Protein AF-A0A970RJV3-F1 (afdb_monomer_lite)

Foldseek 3Di:
DVVVVVVVVVVVCVVPPDPPPAEEAEDEDDLVPWAFDDFAPPDDWPEEGEPNHHYDYDAADWLSNPDDQPDWPVNVVVSCVVCVVVVGHRGTDDGDYHYPPDDPPDDDDDDDPDDDDDQKDKDKDQALVVCDDPCSDDHNHMGIHIWGADPRRQWTDPDVVDIDGDDDDDPDDDDHDD

Secondary structure (DSSP, 8-state):
-HHHHHHHHHHHHH---------EEEE---GGGSEESS--SSSPPSEEE-TT-EEEEPPPPTTTTT--TT--HHHHHHHHHHHHHTT--S-EE--PEEETT--BTB------------SEEEEEE--GGG--SS--SS-SS-EEEEEEBPTTSSEEEEETTEEEEP----S---PPP-

Structure (mmCIF, N/CA/C/O backbone):
data_AF-A0A970RJV3-F1
#
_entry.id   AF-A0A970RJV3-F1
#
loop_
_atom_site.group_PDB
_atom_site.id
_atom_site.type_symbol
_atom_site.label_atom_id
_atom_site.label_alt_id
_atom_site.label_comp_id
_atom_site.label_asym_id
_atom_site.label_entity_id
_atom_site.label_seq_id
_atom_site.pdbx_PDB_ins_code
_atom_site.Cartn_x
_atom_site.Cartn_y
_atom_site.Cartn_z
_atom_site.occupancy
_atom_site.B_iso_or_equiv
_atom_site.auth_seq_id
_atom_site.auth_comp_id
_atom_site.auth_asym_id
_atom_site.auth_atom_id
_atom_site.pdbx_PDB_model_num
ATOM 1 N N . MET A 1 1 ? -35.271 -18.138 48.981 1.00 52.38 1 MET A N 1
ATOM 2 C CA . MET A 1 1 ? -33.889 -18.013 48.458 1.00 52.38 1 MET A CA 1
ATOM 3 C C . MET A 1 1 ? -33.735 -18.473 47.009 1.00 52.38 1 MET A C 1
ATOM 5 O O . MET A 1 1 ? -33.005 -17.815 46.286 1.00 52.38 1 MET A O 1
ATOM 9 N N . LEU A 1 2 ? -34.439 -19.514 46.543 1.00 50.31 2 LEU A N 1
ATOM 10 C CA . LEU A 1 2 ? -34.324 -20.002 45.156 1.00 50.31 2 LEU A CA 1
ATOM 11 C C . LEU A 1 2 ? -34.891 -19.032 44.090 1.00 50.31 2 LEU A C 1
ATOM 13 O O . LEU A 1 2 ? -34.346 -18.923 43.000 1.00 50.31 2 LEU A O 1
ATOM 17 N N . PHE A 1 3 ? -35.924 -18.252 44.432 1.00 48.31 3 PHE A N 1
ATOM 18 C CA . PHE A 1 3 ? -36.554 -17.282 43.518 1.00 48.31 3 PHE A CA 1
ATOM 19 C C . PHE A 1 3 ? -35.698 -16.044 43.196 1.00 48.31 3 PHE A C 1
ATOM 21 O O . PHE A 1 3 ? -35.878 -15.443 42.144 1.00 48.31 3 PHE A O 1
ATOM 28 N N . ILE A 1 4 ? -34.762 -15.673 44.076 1.00 53.91 4 ILE A N 1
ATOM 29 C CA . ILE A 1 4 ? -33.890 -14.494 43.897 1.00 53.91 4 ILE A CA 1
ATOM 30 C C . ILE A 1 4 ? -32.699 -14.833 42.982 1.00 53.91 4 ILE A C 1
ATOM 32 O O . ILE A 1 4 ? -32.178 -13.974 42.278 1.00 53.91 4 ILE A O 1
ATOM 36 N N . LEU A 1 5 ? -32.300 -16.109 42.941 1.00 48.78 5 LEU A N 1
ATOM 37 C CA . LEU A 1 5 ? -31.211 -16.580 42.086 1.00 48.78 5 LEU A CA 1
ATOM 38 C C . LEU A 1 5 ? -31.630 -16.646 40.604 1.00 48.78 5 LEU A C 1
ATOM 40 O O . LEU A 1 5 ? -30.835 -16.319 39.728 1.00 48.78 5 LEU A O 1
ATOM 44 N N . CYS A 1 6 ? -32.891 -17.001 40.318 1.00 47.66 6 C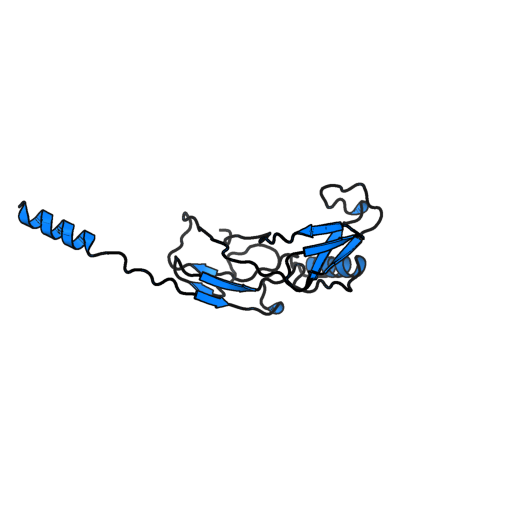YS A N 1
ATOM 45 C CA . CYS A 1 6 ? -33.422 -17.035 38.949 1.00 47.66 6 CYS A CA 1
ATOM 46 C C . CYS A 1 6 ? -33.608 -15.641 38.333 1.00 47.66 6 CYS A C 1
ATOM 48 O O . CYS A 1 6 ? -33.426 -15.489 37.128 1.00 47.66 6 CYS A O 1
ATOM 50 N N . THR A 1 7 ? -33.929 -14.616 39.128 1.00 52.81 7 THR A N 1
ATOM 51 C CA . THR A 1 7 ? -34.036 -13.232 38.635 1.00 52.81 7 THR A CA 1
ATOM 52 C C . THR A 1 7 ? -32.671 -12.586 38.403 1.00 52.81 7 THR A C 1
ATOM 54 O O . THR A 1 7 ? -32.510 -11.867 37.420 1.00 52.81 7 THR A O 1
ATOM 57 N N . ALA A 1 8 ? -31.662 -12.891 39.227 1.00 51.56 8 ALA A N 1
ATOM 58 C CA . ALA A 1 8 ? -30.290 -12.423 39.006 1.00 51.56 8 ALA A CA 1
ATOM 59 C C . ALA A 1 8 ? -29.659 -13.026 37.735 1.00 51.56 8 ALA A C 1
ATOM 61 O O . ALA A 1 8 ? -28.983 -12.320 36.987 1.00 51.56 8 ALA A O 1
ATOM 62 N N . LEU A 1 9 ? -29.938 -14.304 37.443 1.00 50.62 9 LEU A N 1
ATOM 63 C CA . LEU A 1 9 ? -29.473 -14.959 36.217 1.00 50.62 9 LEU A CA 1
ATOM 64 C C . LEU A 1 9 ? -30.155 -14.384 34.961 1.00 50.62 9 LEU A C 1
ATOM 66 O O . LEU A 1 9 ? -29.521 -14.275 33.917 1.00 50.62 9 LEU A O 1
ATOM 70 N N . LEU A 1 10 ? -31.418 -13.953 35.065 1.00 48.19 10 LEU A N 1
ATOM 71 C CA . LEU A 1 10 ? -32.137 -13.315 33.958 1.00 48.19 10 LEU A CA 1
ATOM 72 C C . LEU A 1 10 ? -31.601 -11.908 33.641 1.00 48.19 10 LEU A C 1
ATOM 74 O O . LEU A 1 10 ? -31.519 -11.541 32.475 1.00 48.19 10 LEU A O 1
ATOM 78 N N . ILE A 1 11 ? -31.191 -11.132 34.650 1.00 50.62 11 ILE A N 1
ATOM 79 C CA . ILE A 1 11 ? -30.622 -9.785 34.448 1.00 50.62 11 ILE A CA 1
ATOM 80 C C . ILE A 1 11 ? -29.220 -9.864 33.818 1.00 50.62 11 ILE A C 1
ATOM 82 O O . ILE A 1 11 ? -28.893 -9.045 32.962 1.00 50.62 11 ILE A O 1
ATOM 86 N N . ALA A 1 12 ? -28.424 -10.885 34.155 1.00 50.75 12 ALA A N 1
ATOM 87 C CA . ALA A 1 12 ? -27.117 -11.118 33.532 1.00 50.75 12 ALA A CA 1
ATOM 88 C C . ALA A 1 12 ? -27.214 -11.529 32.047 1.00 50.75 12 ALA A C 1
ATO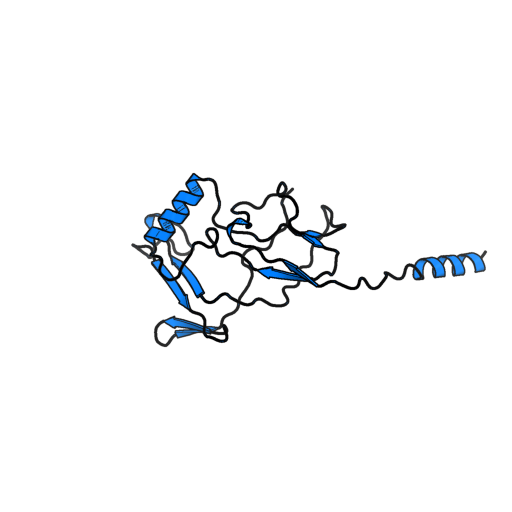M 90 O O . ALA A 1 12 ? -26.319 -11.218 31.268 1.00 50.75 12 ALA A O 1
ATOM 91 N N . VAL A 1 13 ? -28.315 -12.169 31.636 1.00 49.59 13 VAL A N 1
ATOM 92 C CA . VAL A 1 13 ? -28.574 -12.552 30.233 1.00 49.59 13 VAL A CA 1
ATOM 93 C C . VAL A 1 13 ? -29.161 -11.389 29.410 1.00 49.59 13 VAL A C 1
ATOM 95 O O . VAL A 1 13 ? -29.042 -11.380 28.188 1.00 49.59 13 VAL A O 1
ATOM 98 N N . VAL A 1 14 ? -29.748 -10.374 30.060 1.00 49.00 14 VAL A N 1
ATOM 99 C CA . VAL A 1 14 ? -30.322 -9.177 29.402 1.00 49.00 14 VAL A CA 1
ATOM 100 C C . VAL A 1 14 ? -29.300 -8.047 29.203 1.00 49.00 14 VAL A C 1
ATOM 102 O O . VAL A 1 14 ? -29.556 -7.122 28.433 1.00 49.00 14 VAL A O 1
ATOM 105 N N . LEU A 1 15 ? -28.069 -8.189 29.707 1.00 52.81 15 LEU A N 1
ATOM 106 C CA . LEU A 1 15 ? -26.890 -7.605 29.045 1.00 52.81 15 LEU A CA 1
ATOM 107 C C . LEU A 1 15 ? -26.567 -8.410 27.774 1.00 52.81 15 LEU A C 1
ATOM 109 O O . LEU A 1 15 ? -25.432 -8.807 27.526 1.00 52.81 15 LEU A O 1
ATOM 113 N N . ALA A 1 16 ? -27.595 -8.673 26.967 1.00 51.97 16 ALA A N 1
ATOM 114 C CA . ALA A 1 16 ? -27.433 -9.049 25.585 1.00 51.97 16 ALA A CA 1
ATOM 115 C C . ALA A 1 16 ? -26.558 -7.958 24.979 1.00 51.97 16 ALA A C 1
ATOM 117 O O . ALA A 1 16 ? -26.955 -6.787 24.964 1.00 51.97 16 ALA A O 1
ATOM 118 N N . ALA A 1 17 ? -25.347 -8.336 24.566 1.00 54.84 17 ALA A N 1
ATOM 119 C CA . ALA A 1 17 ? -24.499 -7.498 23.744 1.00 54.84 17 ALA A CA 1
ATOM 120 C C . ALA A 1 17 ? -25.416 -6.865 22.699 1.00 54.84 17 ALA A C 1
ATOM 122 O O . ALA A 1 17 ? -26.040 -7.580 21.907 1.00 54.84 17 ALA A O 1
ATOM 123 N N . LYS A 1 18 ? -25.594 -5.536 22.774 1.00 51.88 18 LYS A N 1
ATOM 124 C CA . LYS A 1 18 ? -26.287 -4.818 21.707 1.00 51.88 18 LYS A CA 1
ATOM 125 C C . LYS A 1 18 ? -25.621 -5.301 20.424 1.00 51.88 18 LYS A C 1
ATOM 127 O O . LYS A 1 18 ? -24.388 -5.329 20.418 1.00 51.88 18 LYS A O 1
ATOM 132 N N . PRO A 1 19 ? -26.369 -5.724 19.392 1.00 53.62 19 PRO A N 1
ATOM 133 C CA . PRO A 1 19 ? -25.748 -5.982 18.108 1.00 53.62 19 PRO A CA 1
ATOM 134 C C . PRO A 1 19 ? -24.989 -4.704 17.760 1.00 53.62 19 PRO A C 1
ATOM 136 O O . PRO A 1 19 ? -25.602 -3.655 17.558 1.00 53.62 19 PRO A O 1
ATOM 139 N N . CYS A 1 20 ? -23.660 -4.763 17.857 1.00 58.62 20 CYS A N 1
ATOM 140 C CA . CYS A 1 20 ? -22.807 -3.666 17.461 1.00 58.62 20 CYS A CA 1
ATOM 141 C C . CYS A 1 20 ? -23.021 -3.600 15.959 1.00 58.62 20 CYS A C 1
ATOM 143 O O . CYS A 1 20 ? -22.647 -4.520 15.229 1.00 58.62 20 CYS A O 1
ATOM 145 N N . GLU A 1 21 ? -23.787 -2.610 15.518 1.00 78.44 21 GLU A N 1
ATOM 146 C CA . GLU A 1 21 ? -24.033 -2.405 14.106 1.00 78.44 21 GLU A CA 1
ATOM 147 C C . GLU A 1 21 ? -22.710 -1.933 13.511 1.00 78.44 21 GLU A C 1
ATOM 149 O O . GLU A 1 21 ? -22.383 -0.748 13.562 1.00 78.44 21 GLU A O 1
ATOM 154 N N . ALA A 1 22 ? -21.914 -2.901 13.051 1.00 89.56 22 ALA A N 1
ATOM 155 C CA . ALA A 1 22 ? -20.607 -2.676 12.464 1.00 89.56 22 ALA A CA 1
ATOM 156 C C . ALA A 1 22 ? -20.723 -1.631 11.354 1.00 89.56 22 ALA A C 1
ATOM 158 O O . ALA A 1 22 ? -21.402 -1.836 10.340 1.00 89.56 22 ALA A O 1
ATOM 159 N N . LYS A 1 23 ? -20.053 -0.500 11.544 1.00 96.50 23 LYS A N 1
ATOM 160 C CA . LYS A 1 23 ? -20.057 0.604 10.594 1.00 96.50 23 LYS A CA 1
ATOM 161 C C . LYS A 1 23 ? -19.018 0.353 9.517 1.00 96.50 23 LYS A C 1
ATOM 163 O O . LYS A 1 23 ? -18.018 -0.335 9.710 1.00 96.50 23 LYS A O 1
ATOM 168 N N . THR A 1 24 ? -19.262 0.934 8.348 1.00 98.06 24 THR A N 1
ATOM 169 C CA . THR A 1 24 ? -18.250 1.018 7.295 1.00 98.06 24 THR A CA 1
ATOM 170 C C . THR A 1 24 ? -17.747 2.447 7.201 1.00 98.06 24 THR A C 1
ATOM 172 O O . THR A 1 24 ? -18.508 3.360 6.887 1.00 98.06 24 THR A O 1
ATOM 175 N N . HIS A 1 25 ? -16.455 2.625 7.445 1.00 98.12 25 HIS A N 1
ATOM 176 C CA . HIS A 1 25 ? -15.750 3.892 7.321 1.00 98.12 25 HIS A CA 1
ATOM 177 C C . HIS A 1 25 ? -15.089 3.990 5.952 1.00 98.12 25 HIS A C 1
ATOM 179 O O . HIS A 1 25 ? -14.607 2.997 5.407 1.00 98.12 25 HIS A O 1
ATOM 185 N N . SER A 1 26 ? -15.046 5.198 5.403 1.00 98.25 26 SER A N 1
ATOM 186 C CA . SER A 1 26 ? -14.250 5.521 4.219 1.00 98.25 26 SER A CA 1
ATOM 187 C C . SER A 1 26 ? -13.102 6.423 4.645 1.00 98.25 26 SER A C 1
ATOM 189 O O . SER A 1 26 ? -13.345 7.470 5.240 1.00 98.25 26 SER A O 1
ATOM 191 N N . PHE A 1 27 ? -11.869 6.021 4.357 1.00 98.19 27 PHE A N 1
ATOM 192 C CA . PHE A 1 27 ? -10.672 6.762 4.740 1.00 98.19 27 PHE A CA 1
ATOM 193 C C . PHE A 1 27 ? -9.686 6.766 3.580 1.00 98.19 27 PHE A C 1
ATOM 195 O O . PHE A 1 27 ? -9.047 5.756 3.301 1.00 98.19 27 PHE A O 1
ATOM 202 N N . PHE A 1 28 ? -9.575 7.892 2.886 1.00 97.94 28 PHE A N 1
ATOM 203 C CA . PHE A 1 28 ? -8.686 8.024 1.741 1.00 97.94 28 PHE A CA 1
ATOM 204 C C . PHE A 1 28 ? -7.662 9.120 1.991 1.00 97.94 28 PHE A C 1
ATOM 206 O O . PHE A 1 28 ? -7.997 10.157 2.563 1.00 97.94 28 PHE A O 1
ATOM 213 N N . ILE A 1 29 ? -6.427 8.864 1.575 1.00 97.75 29 ILE A N 1
ATOM 214 C CA . ILE A 1 29 ? -5.294 9.763 1.762 1.00 97.75 29 ILE A CA 1
ATOM 215 C C . ILE A 1 29 ? -4.609 10.073 0.437 1.00 97.75 29 ILE A C 1
ATOM 217 O O . ILE A 1 29 ? -4.545 9.220 -0.453 1.00 97.75 29 ILE A O 1
ATOM 221 N N . GLU A 1 30 ? -4.032 11.265 0.355 1.00 96.94 30 GLU A N 1
ATOM 222 C CA . GLU A 1 30 ? -2.986 11.584 -0.612 1.00 96.94 30 GLU A CA 1
ATOM 223 C C . GLU A 1 30 ? -1.628 11.062 -0.122 1.00 96.94 30 GLU A C 1
ATOM 225 O O . GLU A 1 30 ? -1.452 10.728 1.057 1.00 96.94 30 GLU A O 1
ATOM 230 N N . LYS A 1 31 ? -0.647 10.969 -1.026 1.00 94.94 31 LYS A N 1
ATOM 231 C CA . LYS A 1 31 ? 0.654 10.359 -0.711 1.00 94.94 31 LYS A CA 1
ATOM 232 C C . LYS A 1 31 ? 1.408 11.094 0.404 1.00 94.94 31 LYS A C 1
ATOM 234 O O . LYS A 1 31 ? 2.068 10.446 1.207 1.00 94.94 31 LYS A O 1
ATOM 239 N N . GLU A 1 32 ? 1.242 12.411 0.517 1.00 94.19 32 GLU A N 1
ATOM 240 C CA . GLU A 1 32 ? 1.887 13.265 1.524 1.00 94.19 32 GLU A CA 1
ATOM 241 C C . GLU A 1 32 ? 1.375 13.005 2.948 1.00 94.19 32 GLU A C 1
ATOM 243 O O . GLU A 1 32 ? 2.027 13.379 3.921 1.00 94.19 32 GLU A O 1
ATOM 248 N N . GLN A 1 33 ? 0.202 12.382 3.079 1.00 95.25 33 GLN A N 1
ATOM 249 C CA . GLN A 1 33 ? -0.398 12.043 4.369 1.00 95.25 33 GLN A CA 1
ATOM 250 C C . GLN A 1 33 ? 0.017 10.650 4.861 1.00 95.25 33 GLN A C 1
ATOM 252 O O . GLN A 1 33 ? -0.277 10.301 6.005 1.00 95.25 33 GLN A O 1
ATOM 257 N N . ALA A 1 34 ? 0.674 9.839 4.024 1.00 95.19 34 ALA A N 1
ATOM 258 C CA . ALA A 1 34 ? 1.242 8.578 4.478 1.00 95.19 34 ALA A CA 1
ATOM 259 C C . ALA A 1 34 ? 2.458 8.843 5.366 1.00 95.19 34 ALA A C 1
ATOM 261 O O . ALA A 1 34 ? 3.261 9.736 5.100 1.00 95.19 34 ALA A O 1
ATOM 262 N N . TYR A 1 35 ? 2.627 8.027 6.406 1.00 92.69 35 TYR A N 1
ATOM 263 C CA . TYR A 1 35 ? 3.887 8.012 7.138 1.00 92.69 35 TYR A CA 1
ATOM 264 C C . TYR A 1 35 ? 4.803 6.935 6.566 1.00 92.69 35 TYR A C 1
ATOM 266 O O . TYR A 1 35 ? 4.356 5.863 6.146 1.00 92.69 35 TYR A O 1
ATOM 274 N N . ASN A 1 36 ? 6.102 7.222 6.559 1.00 94.50 36 ASN A N 1
ATOM 275 C CA . ASN A 1 36 ? 7.084 6.394 5.883 1.00 94.50 36 ASN A CA 1
ATOM 276 C C . ASN A 1 36 ? 8.133 5.808 6.831 1.00 94.50 36 ASN A C 1
ATOM 278 O O . ASN A 1 36 ? 8.654 6.482 7.720 1.00 94.50 36 ASN A O 1
ATOM 282 N N . GLY A 1 37 ? 8.508 4.557 6.575 1.00 92.94 37 GLY A N 1
ATOM 283 C CA . GLY A 1 37 ? 9.654 3.901 7.192 1.00 92.94 37 GLY A CA 1
ATOM 284 C C . GLY A 1 37 ? 9.322 2.930 8.311 1.00 92.94 37 GLY A C 1
ATOM 285 O O . GLY A 1 37 ? 8.842 1.837 8.032 1.00 92.94 37 GLY A O 1
ATOM 286 N N . MET A 1 38 ? 9.710 3.247 9.546 1.00 91.94 38 MET A N 1
ATOM 287 C CA . MET A 1 38 ? 9.527 2.335 10.678 1.00 91.94 38 MET A CA 1
ATOM 288 C C . MET A 1 38 ? 8.106 2.426 11.237 1.00 91.94 38 MET A C 1
ATOM 290 O O . MET A 1 38 ? 7.514 3.504 11.267 1.00 91.94 38 MET A O 1
ATOM 294 N N . LEU A 1 39 ? 7.584 1.295 11.715 1.00 93.25 39 LEU A N 1
ATOM 295 C CA . LEU A 1 39 ? 6.360 1.265 12.513 1.00 93.25 39 LEU A CA 1
ATOM 296 C C . LEU A 1 39 ? 6.610 1.999 13.832 1.00 93.25 39 LEU A C 1
ATOM 298 O O . LEU A 1 39 ? 7.640 1.793 14.474 1.00 93.25 39 LEU A O 1
ATOM 302 N N . ARG A 1 40 ? 5.676 2.865 14.217 1.00 91.44 40 ARG A N 1
ATOM 303 C CA . ARG A 1 40 ? 5.853 3.841 15.293 1.00 91.44 40 ARG A CA 1
ATOM 304 C C . ARG A 1 40 ? 4.586 3.961 16.132 1.00 91.44 40 ARG A C 1
ATOM 306 O O . ARG A 1 40 ? 3.489 3.959 15.581 1.00 91.44 40 ARG A O 1
ATOM 313 N N . ALA A 1 41 ? 4.755 4.080 17.446 1.00 94.25 41 ALA A N 1
ATOM 314 C CA . ALA A 1 41 ? 3.658 4.242 18.404 1.00 94.25 41 ALA A CA 1
ATOM 315 C C . ALA A 1 41 ? 3.336 5.707 18.731 1.00 94.25 41 ALA A C 1
ATOM 317 O O . ALA A 1 41 ? 2.299 5.994 19.317 1.00 94.25 41 ALA A O 1
ATOM 318 N N . ASP A 1 42 ? 4.211 6.638 18.349 1.00 94.38 42 ASP A N 1
ATOM 319 C CA . ASP A 1 42 ? 4.081 8.070 18.631 1.00 94.38 42 ASP A CA 1
ATOM 320 C C . ASP A 1 42 ? 3.296 8.840 17.554 1.00 94.38 42 ASP A C 1
ATOM 322 O O . ASP A 1 42 ? 3.156 10.060 17.639 1.00 94.38 42 ASP A O 1
ATOM 326 N N . ILE A 1 43 ? 2.774 8.145 16.538 1.00 95.00 43 ILE A N 1
ATOM 327 C CA . ILE A 1 43 ? 1.949 8.744 15.485 1.00 95.00 43 ILE A CA 1
ATOM 328 C C . ILE A 1 43 ? 0.496 8.811 15.975 1.00 95.00 43 ILE A C 1
ATOM 330 O O . ILE A 1 43 ? -0.060 7.775 16.349 1.00 95.00 43 ILE A O 1
ATOM 334 N N . PRO A 1 44 ? -0.149 9.994 15.964 1.00 95.56 44 PRO A N 1
ATOM 335 C CA . PRO A 1 44 ? -1.536 10.112 16.388 1.00 95.56 44 PRO A CA 1
ATOM 336 C C . PRO A 1 44 ? -2.468 9.293 15.476 1.00 95.56 44 PRO A C 1
ATOM 338 O O . PRO A 1 44 ? -2.215 9.198 14.271 1.00 95.56 44 PRO A O 1
ATOM 341 N N . PRO A 1 45 ? -3.565 8.728 16.012 1.00 96.62 45 PRO A N 1
ATOM 342 C CA . PRO A 1 45 ? -4.556 8.020 15.210 1.00 96.62 45 PRO A CA 1
ATOM 343 C C . PRO A 1 45 ? -5.122 8.899 14.095 1.00 96.62 45 PRO A C 1
ATOM 345 O O . PRO A 1 45 ? -5.610 9.999 14.348 1.00 96.62 45 PRO A O 1
ATOM 348 N N . ALA A 1 46 ? -5.103 8.386 12.867 1.00 97.12 46 ALA A N 1
ATOM 349 C CA . ALA A 1 46 ? -5.722 9.044 11.721 1.00 97.12 46 ALA A CA 1
ATOM 350 C C . ALA A 1 46 ? -7.231 8.743 11.626 1.00 97.12 46 ALA A C 1
ATOM 352 O O . ALA A 1 46 ? -7.991 9.516 11.046 1.00 97.12 46 ALA A O 1
ATOM 353 N N . LEU A 1 47 ? -7.661 7.620 12.208 1.00 98.00 47 LEU A N 1
ATOM 354 C CA . LEU A 1 47 ? -9.056 7.206 12.333 1.00 98.00 47 LEU A CA 1
ATOM 355 C C . LEU A 1 47 ? -9.233 6.418 13.636 1.00 98.00 47 LEU A C 1
ATOM 357 O O . LEU A 1 47 ? -8.356 5.639 14.008 1.00 98.00 47 LEU A O 1
ATOM 361 N N . VAL A 1 48 ? -10.372 6.600 14.299 1.00 98.12 48 VAL A N 1
ATOM 362 C CA . VAL A 1 48 ? -10.803 5.800 15.452 1.00 98.12 48 VAL A CA 1
ATOM 363 C C . VAL A 1 48 ? -12.019 4.982 15.028 1.00 98.12 48 VAL A C 1
ATOM 365 O O . VAL A 1 48 ? -12.955 5.545 14.458 1.00 98.12 48 VAL A O 1
ATOM 368 N N . ILE A 1 49 ? -11.997 3.676 15.280 1.00 98.12 49 ILE A N 1
ATOM 369 C CA . ILE A 1 49 ? -13.068 2.734 14.928 1.00 98.12 49 ILE A CA 1
ATOM 370 C C . ILE A 1 49 ? -13.436 1.848 16.120 1.00 98.12 49 ILE A C 1
ATOM 372 O O . ILE A 1 49 ? -12.652 1.699 17.059 1.00 98.12 49 ILE A O 1
ATOM 376 N N . GLU A 1 50 ? -14.621 1.249 16.069 1.00 97.75 50 GLU A N 1
ATOM 377 C CA . GLU A 1 50 ? -15.057 0.246 17.043 1.00 97.75 50 GLU A CA 1
ATOM 378 C C . GLU A 1 50 ? -14.662 -1.168 16.588 1.00 97.75 50 GLU A C 1
ATOM 380 O O . GLU A 1 50 ? -14.441 -1.416 15.397 1.00 97.75 50 GLU A O 1
ATOM 385 N N . ASP A 1 51 ? -14.600 -2.119 17.524 1.00 96.50 51 ASP A N 1
ATOM 386 C CA . ASP A 1 51 ? -14.477 -3.536 17.168 1.00 96.50 51 ASP A CA 1
ATOM 387 C C . ASP A 1 51 ? -15.641 -3.984 16.261 1.00 96.50 51 ASP A C 1
ATOM 389 O O . ASP A 1 51 ? -16.803 -3.611 16.451 1.00 96.50 51 ASP A O 1
ATOM 393 N N . GLY A 1 52 ? -15.312 -4.783 15.246 1.00 96.50 52 GLY A N 1
ATOM 394 C CA . GLY A 1 52 ? -16.245 -5.243 14.216 1.00 96.50 52 GLY A CA 1
ATOM 395 C C . GLY A 1 52 ? -16.454 -4.291 13.029 1.00 96.50 52 GLY A C 1
ATOM 396 O O . GLY A 1 52 ? -16.981 -4.736 12.002 1.00 96.50 52 GLY A O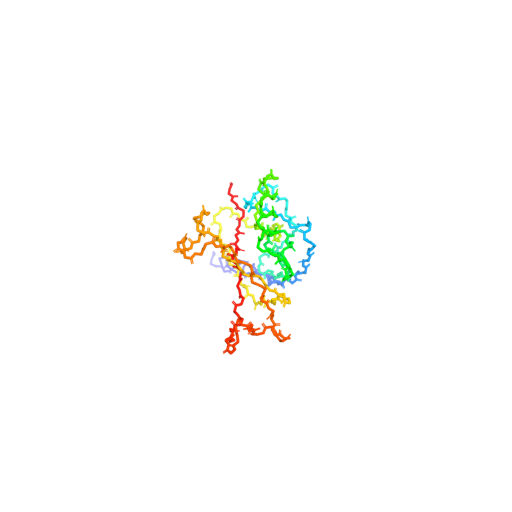 1
ATOM 397 N N . ASP A 1 53 ? -16.015 -3.031 13.105 1.00 98.06 53 ASP A N 1
ATOM 398 C CA . ASP A 1 53 ? -16.129 -2.078 11.996 1.00 98.06 53 ASP A CA 1
ATOM 399 C C . ASP A 1 53 ? -15.330 -2.514 10.750 1.00 98.06 53 ASP A C 1
ATOM 401 O O . ASP A 1 53 ? -14.400 -3.321 10.779 1.00 98.06 53 ASP A O 1
ATOM 405 N N . SER A 1 54 ? -15.701 -1.964 9.593 1.00 98.19 54 SER A N 1
ATOM 406 C CA . SER A 1 54 ? -14.968 -2.114 8.333 1.00 98.19 54 SER A CA 1
ATOM 407 C C . SER A 1 54 ? -14.419 -0.774 7.866 1.00 98.19 54 SER A C 1
ATOM 409 O O . SER A 1 54 ? -15.089 0.246 7.981 1.00 98.19 54 SER A O 1
ATOM 411 N N . VAL A 1 55 ? -13.230 -0.775 7.265 1.00 98.44 55 VAL A N 1
ATOM 412 C CA . VAL A 1 55 ? -12.628 0.426 6.671 1.00 98.44 55 VAL A CA 1
ATOM 413 C C . VAL A 1 55 ? -12.355 0.174 5.194 1.00 98.44 55 VAL A C 1
ATOM 415 O O . VAL A 1 55 ? -11.713 -0.810 4.826 1.00 98.44 55 VAL A O 1
ATOM 418 N N . VAL A 1 56 ? -12.841 1.071 4.341 1.00 98.50 56 VAL A N 1
ATOM 419 C CA . VAL A 1 56 ? -12.466 1.160 2.929 1.00 98.50 56 VAL A CA 1
ATOM 420 C C . VAL A 1 56 ? -11.431 2.272 2.801 1.00 98.50 56 VAL A C 1
ATOM 422 O O . VAL A 1 56 ? -11.742 3.431 3.066 1.00 98.50 56 VAL A O 1
ATOM 425 N N . PHE A 1 57 ? -10.206 1.917 2.415 1.00 98.12 57 PHE A N 1
ATOM 426 C CA . PHE A 1 57 ? -9.091 2.858 2.314 1.00 98.12 57 PHE A CA 1
ATOM 427 C C . PHE A 1 57 ? -8.182 2.572 1.116 1.00 98.12 57 PHE A C 1
ATOM 429 O O . PHE A 1 57 ? -8.218 1.477 0.549 1.00 98.12 57 PHE A O 1
ATOM 436 N N . ASN A 1 58 ? -7.365 3.555 0.725 1.00 97.69 58 ASN A N 1
ATOM 437 C CA . ASN A 1 58 ? -6.284 3.375 -0.246 1.00 97.69 58 ASN A CA 1
ATOM 438 C C . ASN A 1 58 ? -4.925 3.218 0.445 1.00 97.69 58 ASN A C 1
ATOM 440 O O . ASN A 1 58 ? -4.671 3.775 1.511 1.00 97.69 58 ASN A O 1
ATOM 444 N N . THR A 1 59 ? -4.028 2.486 -0.209 1.00 96.75 59 THR A N 1
ATOM 445 C CA . THR A 1 59 ? -2.617 2.389 0.171 1.00 96.75 59 THR A CA 1
ATOM 446 C C . THR A 1 59 ? -1.769 3.246 -0.754 1.00 96.75 59 THR A C 1
ATOM 448 O O . THR A 1 59 ? -2.109 3.429 -1.926 1.00 96.75 59 THR A O 1
ATOM 451 N N . VAL A 1 60 ? -0.628 3.702 -0.254 1.00 95.94 60 VAL A N 1
ATOM 452 C CA . VAL A 1 60 ? 0.368 4.430 -1.043 1.00 95.94 60 VAL A CA 1
ATOM 453 C C . VAL A 1 60 ? 1.447 3.451 -1.509 1.00 95.94 60 VAL A C 1
ATOM 455 O O . VAL A 1 60 ? 1.834 2.543 -0.774 1.00 95.94 60 VAL A O 1
ATOM 458 N N . MET A 1 61 ? 1.891 3.587 -2.762 1.00 94.25 61 MET A N 1
ATOM 459 C CA . MET A 1 61 ? 2.948 2.740 -3.323 1.00 94.25 61 MET A CA 1
ATOM 460 C C . MET A 1 61 ? 4.271 2.945 -2.559 1.00 94.25 61 MET A C 1
ATOM 462 O O . MET A 1 61 ? 4.490 3.978 -1.924 1.00 94.25 61 MET A O 1
ATOM 466 N N . LEU A 1 62 ? 5.158 1.945 -2.608 1.00 92.75 62 LEU A N 1
ATOM 467 C CA . LEU A 1 62 ? 6.518 2.035 -2.070 1.00 92.75 62 LEU A CA 1
ATOM 468 C C . LEU A 1 62 ? 7.218 3.329 -2.534 1.00 92.75 62 LEU A C 1
ATOM 470 O O . LEU A 1 62 ? 6.928 3.854 -3.606 1.00 92.75 62 LEU A O 1
ATOM 474 N N . MET A 1 63 ? 8.162 3.808 -1.728 1.00 94.81 63 MET A N 1
ATOM 475 C CA . MET A 1 63 ? 8.908 5.051 -1.925 1.00 94.81 63 MET A CA 1
ATOM 476 C C . MET A 1 63 ? 8.000 6.284 -1.970 1.00 94.81 63 MET A C 1
ATOM 478 O O . MET A 1 63 ? 8.130 7.138 -2.837 1.00 94.81 63 MET A O 1
ATOM 482 N N . GLY A 1 64 ? 7.042 6.346 -1.039 1.00 93.75 64 GLY A N 1
ATOM 483 C CA . GLY A 1 64 ? 6.165 7.511 -0.881 1.00 93.75 64 GLY A CA 1
ATOM 484 C C . GLY A 1 64 ? 5.222 7.742 -2.062 1.00 93.75 64 GLY A C 1
ATOM 485 O O . GLY A 1 64 ? 4.753 8.854 -2.255 1.00 93.75 64 GLY A O 1
ATOM 486 N N . GLY A 1 65 ? 4.944 6.715 -2.867 1.00 94.94 65 GLY A N 1
ATOM 487 C CA . GLY A 1 65 ? 4.089 6.851 -4.043 1.00 94.94 65 GLY A CA 1
ATOM 488 C C . GLY A 1 65 ? 4.784 7.410 -5.284 1.00 94.94 65 GLY A C 1
ATOM 489 O O . GLY A 1 65 ? 4.103 7.641 -6.276 1.00 94.94 65 GLY A O 1
ATOM 490 N N . GLU A 1 66 ? 6.104 7.611 -5.251 1.00 95.19 66 GLU A N 1
ATOM 491 C CA . GLU A 1 66 ? 6.847 8.251 -6.349 1.00 95.19 66 GLU A CA 1
ATOM 492 C C . GLU A 1 66 ? 7.265 7.286 -7.469 1.00 95.19 66 GLU A C 1
ATOM 494 O O . GLU A 1 66 ? 7.692 7.719 -8.537 1.00 95.19 66 GLU A O 1
ATOM 499 N N . LEU A 1 67 ? 7.144 5.971 -7.263 1.00 95.56 67 LEU A N 1
ATOM 500 C CA . LEU A 1 67 ? 7.456 5.000 -8.311 1.00 95.56 67 LEU A CA 1
ATOM 501 C C . LEU A 1 67 ? 6.464 5.116 -9.479 1.00 95.56 67 LEU A C 1
ATOM 503 O O . LEU A 1 67 ? 5.243 5.033 -9.309 1.00 95.56 67 LEU A O 1
ATOM 507 N N . SER A 1 68 ? 7.010 5.233 -10.687 1.00 94.62 68 SER A N 1
ATOM 508 C CA . SER A 1 68 ? 6.252 5.330 -11.936 1.00 94.62 68 SER A CA 1
ATOM 509 C C . SER A 1 68 ? 6.744 4.295 -12.956 1.00 94.62 68 SER A C 1
ATOM 511 O O . SER A 1 68 ? 7.891 3.842 -12.881 1.00 94.62 68 SER A O 1
ATOM 513 N N . PRO A 1 69 ? 5.884 3.887 -13.906 1.00 95.69 69 PRO A N 1
ATOM 514 C CA . PRO A 1 69 ? 6.266 2.943 -14.945 1.00 95.69 69 PRO A CA 1
ATOM 515 C C . PRO A 1 69 ? 7.234 3.522 -15.992 1.00 95.69 69 PRO A C 1
ATOM 517 O O . PRO A 1 69 ? 7.846 2.756 -16.732 1.00 95.69 69 PRO A O 1
ATOM 520 N N . GLU A 1 70 ? 7.381 4.845 -16.056 1.00 96.12 70 GLU A N 1
ATOM 521 C CA . GLU A 1 70 ? 8.319 5.553 -16.935 1.00 96.12 70 GLU A CA 1
ATOM 522 C C . GLU A 1 70 ? 9.719 5.704 -16.324 1.00 96.12 70 GLU A C 1
ATOM 524 O O . GLU A 1 70 ? 10.663 6.049 -17.033 1.00 96.12 70 GLU A O 1
ATOM 529 N N . MET A 1 71 ? 9.855 5.445 -15.022 1.00 97.00 71 MET A N 1
ATOM 530 C CA . MET A 1 71 ? 11.104 5.601 -14.288 1.00 97.00 71 MET A CA 1
ATOM 531 C C . MET A 1 71 ? 12.147 4.559 -14.724 1.00 97.00 71 MET A C 1
ATOM 533 O O . MET A 1 71 ? 11.836 3.401 -15.019 1.00 97.00 71 MET A O 1
ATOM 537 N N . THR A 1 72 ? 13.412 4.958 -14.722 1.00 97.25 72 THR A N 1
ATOM 538 C CA . THR A 1 72 ? 14.572 4.076 -14.871 1.00 97.25 72 THR A CA 1
ATOM 539 C C . THR A 1 72 ? 14.999 3.489 -13.525 1.00 97.25 72 THR A C 1
ATOM 541 O O . THR A 1 72 ? 14.640 3.975 -12.452 1.00 97.25 72 THR A O 1
ATOM 544 N N . PHE A 1 73 ? 15.814 2.433 -13.551 1.00 96.88 73 PHE A N 1
ATOM 545 C CA . PHE A 1 73 ? 16.377 1.893 -12.312 1.00 96.88 73 PHE A CA 1
ATOM 546 C C . PHE A 1 73 ? 17.255 2.918 -11.572 1.00 96.88 73 PHE A C 1
ATOM 548 O O . PHE A 1 73 ? 17.185 2.998 -10.348 1.00 96.88 73 PHE A O 1
ATOM 555 N N . ASP A 1 74 ? 18.041 3.718 -12.296 1.00 96.88 74 ASP A N 1
ATOM 556 C CA . ASP A 1 74 ? 18.945 4.702 -11.691 1.00 96.88 74 ASP A CA 1
ATOM 557 C C . ASP A 1 74 ? 18.172 5.827 -10.991 1.00 96.88 74 ASP A C 1
ATOM 559 O O . ASP A 1 74 ? 18.506 6.187 -9.864 1.00 96.88 74 ASP A O 1
ATOM 563 N N . GLU A 1 75 ? 17.087 6.324 -11.592 1.00 97.75 75 GLU A N 1
ATOM 564 C CA . GLU A 1 75 ? 16.191 7.301 -10.952 1.00 97.75 75 GLU A CA 1
ATOM 565 C C . GLU A 1 75 ? 15.552 6.735 -9.679 1.00 97.75 75 GLU A C 1
ATOM 567 O O . GLU A 1 75 ? 15.506 7.401 -8.645 1.00 97.75 75 GLU A O 1
ATOM 572 N N . MET A 1 76 ? 15.123 5.472 -9.720 1.00 97.25 76 MET A N 1
ATOM 573 C CA . MET A 1 76 ? 14.578 4.779 -8.555 1.00 97.25 76 MET A CA 1
ATOM 574 C C . MET A 1 76 ? 15.627 4.589 -7.447 1.00 97.25 76 MET A C 1
ATOM 576 O O . MET A 1 76 ? 15.318 4.714 -6.256 1.00 97.25 76 MET A O 1
ATOM 580 N N . LEU A 1 77 ? 16.884 4.332 -7.816 1.00 95.81 77 LEU A N 1
ATOM 581 C CA . LEU A 1 77 ? 17.990 4.220 -6.872 1.00 95.81 77 LEU A CA 1
ATOM 582 C C . LEU A 1 77 ? 18.351 5.576 -6.247 1.00 95.81 77 LEU A C 1
ATOM 584 O O . LEU A 1 77 ? 18.593 5.627 -5.038 1.00 95.81 77 LEU A O 1
ATOM 588 N N . ILE A 1 7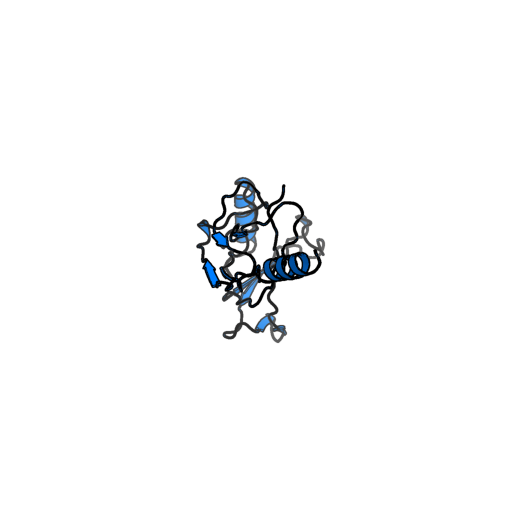8 ? 18.339 6.658 -7.034 1.00 97.19 78 ILE A N 1
ATOM 589 C CA . ILE A 1 78 ? 18.521 8.038 -6.555 1.00 97.19 78 ILE A CA 1
ATOM 590 C C . ILE A 1 78 ? 17.430 8.378 -5.540 1.00 97.19 78 ILE A C 1
ATOM 592 O O . ILE A 1 78 ? 17.751 8.738 -4.409 1.00 97.19 78 ILE A O 1
ATOM 596 N N . LEU A 1 79 ? 16.160 8.150 -5.887 1.00 96.88 79 LEU A N 1
ATOM 597 C CA . LEU A 1 79 ? 15.020 8.350 -4.990 1.00 96.88 79 LEU A CA 1
ATOM 598 C C . LEU A 1 79 ? 15.209 7.601 -3.662 1.00 96.88 79 LEU A C 1
ATOM 600 O O . LEU A 1 79 ? 15.054 8.172 -2.580 1.00 96.88 79 LEU A O 1
ATOM 604 N N . ARG A 1 80 ? 15.601 6.323 -3.720 1.00 95.12 80 ARG A N 1
ATOM 605 C CA . ARG A 1 80 ? 15.892 5.529 -2.518 1.00 95.12 80 ARG A CA 1
ATOM 606 C C . ARG A 1 80 ? 17.026 6.132 -1.683 1.00 95.12 80 ARG A C 1
ATOM 608 O O . ARG A 1 80 ? 16.959 6.085 -0.452 1.00 95.12 80 ARG A O 1
ATOM 615 N N . GLY A 1 81 ? 18.066 6.648 -2.334 1.00 95.75 81 GLY A N 1
ATOM 616 C CA . GLY A 1 81 ? 19.183 7.345 -1.699 1.00 95.75 81 GLY A CA 1
ATOM 617 C C . GLY A 1 81 ? 18.726 8.598 -0.954 1.00 95.75 81 GLY A C 1
ATOM 618 O O . GLY A 1 81 ? 18.966 8.708 0.246 1.00 95.75 81 GLY A O 1
ATOM 619 N N . GLU A 1 82 ? 17.974 9.473 -1.620 1.00 96.38 82 GLU A N 1
ATOM 620 C CA . GLU A 1 82 ? 17.443 10.710 -1.034 1.00 96.38 82 GLU A CA 1
ATOM 621 C C . GLU A 1 82 ? 16.529 10.444 0.167 1.00 96.38 82 GLU A C 1
ATOM 623 O O . GLU A 1 82 ? 16.602 11.134 1.186 1.00 96.38 82 GLU A O 1
ATOM 628 N N . MET A 1 83 ? 15.667 9.425 0.080 1.00 95.69 83 MET A N 1
ATOM 629 C CA . MET A 1 83 ? 14.831 9.014 1.210 1.00 95.69 83 MET A CA 1
ATOM 630 C C . MET A 1 83 ? 15.691 8.585 2.401 1.00 95.69 83 MET A C 1
ATOM 632 O O . MET A 1 83 ? 15.452 9.029 3.525 1.00 95.69 83 MET A O 1
ATOM 636 N N . LYS A 1 84 ? 16.730 7.775 2.157 1.00 94.56 84 LYS A N 1
ATOM 637 C CA . LYS A 1 84 ? 17.662 7.329 3.198 1.00 94.56 84 LYS A CA 1
ATOM 638 C C . LYS A 1 84 ? 18.397 8.507 3.843 1.00 94.56 84 LYS A C 1
ATOM 640 O O . LYS A 1 84 ? 18.512 8.530 5.064 1.00 94.56 84 LYS A O 1
ATOM 645 N N . GLU A 1 85 ? 18.872 9.470 3.058 1.00 96.19 85 GLU A N 1
ATOM 646 C CA . GLU A 1 85 ? 19.538 10.682 3.562 1.00 96.19 85 GLU A CA 1
ATOM 647 C C . GLU A 1 85 ? 18.617 11.520 4.454 1.00 96.19 85 GLU A C 1
ATOM 649 O O . GLU A 1 85 ? 19.049 12.035 5.483 1.00 96.19 85 GLU A O 1
ATOM 654 N N . LYS A 1 86 ? 17.325 11.580 4.115 1.00 93.81 86 LYS A N 1
ATOM 655 C CA . LYS A 1 86 ? 16.286 12.223 4.934 1.00 93.81 86 LYS A CA 1
ATOM 656 C C . LYS A 1 86 ? 15.865 11.388 6.154 1.00 93.81 86 LYS A C 1
ATOM 658 O O . LYS A 1 86 ? 15.007 11.825 6.916 1.00 93.81 86 LYS A O 1
ATOM 663 N N . GLY A 1 87 ? 16.418 10.186 6.342 1.00 92.06 87 GLY A N 1
ATOM 664 C CA . GLY A 1 87 ? 16.007 9.256 7.399 1.00 92.06 87 GLY A CA 1
ATOM 665 C C . GLY A 1 87 ? 14.601 8.676 7.199 1.00 92.06 87 GLY A C 1
ATOM 666 O O . GLY A 1 87 ? 14.004 8.157 8.140 1.00 92.06 87 GLY A O 1
ATOM 667 N N . ILE A 1 88 ? 14.063 8.763 5.982 1.00 91.25 88 ILE A N 1
ATOM 668 C CA . ILE A 1 88 ? 12.733 8.286 5.611 1.00 91.25 88 ILE A CA 1
ATOM 669 C C . ILE A 1 88 ? 12.876 6.876 5.032 1.00 91.25 88 ILE A C 1
ATOM 671 O O . ILE A 1 88 ? 13.672 6.630 4.127 1.00 91.25 88 ILE A O 1
ATOM 675 N N . GLY A 1 89 ? 12.110 5.916 5.547 1.00 93.06 89 GLY A N 1
ATOM 676 C CA . GLY A 1 89 ? 12.130 4.559 5.001 1.00 93.06 89 GLY A CA 1
ATOM 677 C C . GLY A 1 89 ? 11.193 4.386 3.801 1.00 93.06 89 GLY A C 1
ATOM 678 O O . GLY A 1 89 ? 10.261 5.152 3.585 1.00 93.06 89 GLY A O 1
ATOM 679 N N . VAL A 1 90 ? 11.432 3.344 3.008 1.00 94.56 90 VAL A N 1
ATOM 680 C CA . VAL A 1 90 ? 10.762 3.152 1.709 1.00 94.56 90 VAL A CA 1
ATOM 681 C C . VAL A 1 90 ? 9.299 2.709 1.804 1.00 94.56 90 VAL A C 1
ATOM 683 O O . VAL A 1 90 ? 8.548 2.906 0.856 1.00 94.56 90 VAL A O 1
ATOM 686 N N . TYR A 1 91 ? 8.870 2.110 2.915 1.00 95.00 91 TYR A N 1
ATOM 687 C CA . TYR A 1 91 ? 7.475 1.700 3.101 1.00 95.00 91 TYR A CA 1
ATOM 688 C C . TYR A 1 91 ? 6.608 2.904 3.438 1.00 95.00 91 TYR A C 1
ATOM 690 O O . TYR A 1 91 ? 7.009 3.696 4.282 1.00 95.00 91 TYR A O 1
ATOM 698 N N . ALA A 1 92 ? 5.451 3.026 2.789 1.00 95.44 92 ALA A N 1
ATOM 699 C CA . ALA A 1 92 ? 4.435 4.032 3.079 1.00 95.44 92 ALA A CA 1
ATOM 700 C C . ALA A 1 92 ? 3.227 3.346 3.727 1.00 95.44 92 ALA A C 1
ATOM 702 O O . ALA A 1 92 ? 2.791 2.291 3.259 1.00 95.44 92 ALA A O 1
ATOM 703 N N . PHE A 1 93 ? 2.690 3.934 4.791 1.00 96.00 93 PHE A N 1
ATOM 704 C CA . PHE A 1 93 ? 1.605 3.347 5.568 1.00 96.00 93 PHE A CA 1
ATOM 705 C C . PHE A 1 93 ? 0.398 4.278 5.650 1.00 96.00 93 PHE A C 1
ATOM 707 O O . PHE A 1 93 ? 0.532 5.468 5.934 1.00 96.00 93 PHE A O 1
ATOM 714 N N . THR A 1 94 ? -0.787 3.699 5.452 1.00 97.19 94 THR A N 1
ATOM 715 C CA . THR A 1 94 ? -2.078 4.346 5.712 1.00 97.19 94 THR A CA 1
ATOM 716 C C . THR A 1 94 ? -2.530 4.010 7.132 1.00 97.19 94 THR A C 1
ATOM 718 O O . THR A 1 94 ? -2.557 2.838 7.507 1.00 97.19 94 THR A O 1
ATOM 721 N N . GLY A 1 95 ? -2.885 5.028 7.917 1.00 95.12 95 GLY A N 1
ATOM 722 C CA . GLY A 1 95 ? -3.216 4.911 9.338 1.00 95.12 95 GLY A CA 1
ATOM 723 C C . GLY A 1 95 ? -2.321 5.822 10.190 1.00 95.12 95 GLY A C 1
ATOM 724 O O . GLY A 1 95 ? -1.803 6.804 9.662 1.00 95.12 95 GLY A O 1
ATOM 725 N N . PRO A 1 96 ? -2.110 5.511 11.481 1.00 96.88 96 PRO A N 1
ATOM 726 C CA . PRO A 1 96 ? -2.636 4.354 12.204 1.00 96.88 96 PRO A CA 1
ATOM 727 C C . PRO A 1 96 ? -4.142 4.468 12.465 1.00 96.88 96 PRO A C 1
ATOM 729 O O . PRO A 1 96 ? -4.683 5.564 12.622 1.00 96.88 96 PRO A O 1
ATOM 732 N N . PHE A 1 97 ? -4.817 3.323 12.514 1.00 97.56 97 PHE A N 1
ATOM 733 C CA . PHE A 1 97 ? -6.211 3.235 12.942 1.00 97.56 97 PHE A CA 1
ATOM 734 C C . PHE A 1 97 ? -6.244 2.760 14.390 1.00 97.56 97 PHE A C 1
ATOM 736 O O . PHE A 1 97 ? -5.658 1.727 14.711 1.00 97.56 97 PHE A O 1
ATOM 743 N N . LEU A 1 98 ? -6.902 3.523 15.257 1.00 97.62 98 LEU A N 1
ATOM 744 C CA . LEU A 1 98 ? -7.112 3.150 16.648 1.00 97.62 98 LEU A CA 1
ATOM 745 C C . LEU A 1 98 ? -8.418 2.367 16.762 1.00 97.62 98 LEU A C 1
ATOM 747 O O . LEU A 1 98 ? -9.453 2.818 16.276 1.00 97.62 98 LEU A O 1
ATOM 751 N N . ILE A 1 99 ? -8.355 1.206 17.410 1.00 97.94 99 ILE A N 1
ATOM 752 C CA . ILE A 1 99 ? -9.526 0.397 17.748 1.00 97.94 99 ILE A CA 1
ATOM 753 C C . ILE A 1 99 ? -9.884 0.699 19.202 1.00 97.94 99 ILE A C 1
ATOM 755 O O . ILE A 1 99 ? -9.062 0.493 20.096 1.00 97.94 99 ILE A O 1
ATOM 759 N N . ASN A 1 100 ? -11.089 1.217 19.437 1.00 97.56 100 ASN A N 1
ATOM 760 C CA . ASN A 1 100 ? -11.558 1.534 20.782 1.00 97.56 100 ASN A CA 1
ATOM 761 C C . ASN A 1 100 ? -11.587 0.277 21.660 1.00 97.56 100 ASN A C 1
ATOM 763 O O . ASN A 1 100 ? -12.111 -0.763 21.269 1.00 97.56 100 ASN A O 1
ATOM 767 N N . GLY A 1 101 ? -11.016 0.391 22.860 1.00 95.88 101 GLY A N 1
ATOM 768 C CA . GLY A 1 101 ? -10.961 -0.693 23.842 1.00 95.88 101 GLY A CA 1
ATOM 769 C C . GLY A 1 101 ? -9.877 -1.750 23.608 1.00 95.88 101 GLY A C 1
ATOM 770 O O . GLY A 1 101 ? -9.752 -2.627 24.451 1.00 95.88 101 GLY A O 1
ATOM 771 N N . ALA A 1 102 ? -9.092 -1.677 22.525 1.00 97.00 102 ALA A N 1
ATOM 772 C CA . ALA A 1 102 ? -7.962 -2.584 22.322 1.00 97.00 102 ALA A CA 1
ATOM 773 C C . ALA A 1 102 ? -6.765 -2.193 23.210 1.00 97.00 102 ALA A C 1
ATOM 775 O O . ALA A 1 102 ? -6.330 -1.038 23.202 1.00 97.00 102 ALA A O 1
ATOM 776 N N . GLU A 1 103 ? -6.194 -3.161 23.928 1.00 95.69 103 GLU A N 1
ATOM 777 C CA . GLU A 1 103 ? -5.108 -2.957 24.893 1.00 95.69 103 GLU A CA 1
ATOM 778 C C . GLU A 1 103 ? -3.911 -3.912 24.666 1.00 95.69 103 GLU A C 1
ATOM 780 O O . GLU A 1 103 ? -4.034 -4.962 24.024 1.00 95.69 103 GLU A O 1
ATOM 785 N N . PRO A 1 104 ? -2.701 -3.592 25.180 1.00 95.75 104 PRO A N 1
ATOM 786 C CA . PRO A 1 104 ? -1.557 -4.498 25.103 1.00 95.75 104 PRO A CA 1
ATOM 787 C C . PRO A 1 104 ? -1.844 -5.863 25.747 1.00 95.75 104 PRO A C 1
ATOM 789 O O . PRO A 1 104 ? -1.952 -5.981 26.963 1.00 95.75 104 PRO A O 1
ATOM 792 N N . GLY A 1 105 ? -1.856 -6.914 24.930 1.00 96.50 105 GLY A N 1
ATOM 793 C CA . GLY A 1 105 ? -2.220 -8.271 25.352 1.00 96.50 105 GLY A CA 1
ATOM 794 C C . GLY A 1 105 ? -3.344 -8.854 24.501 1.00 96.50 105 GLY A C 1
ATOM 795 O O . GLY A 1 105 ? -3.412 -10.073 24.349 1.00 96.50 105 GLY A O 1
ATOM 796 N N . ASP A 1 106 ? -4.143 -7.990 23.877 1.00 97.12 106 ASP A N 1
ATOM 797 C CA . ASP A 1 106 ? -5.173 -8.394 22.929 1.00 97.12 106 ASP A CA 1
ATOM 798 C C . ASP A 1 106 ? -4.583 -8.869 21.597 1.00 97.12 106 ASP A C 1
ATOM 800 O O . ASP A 1 106 ? -3.424 -8.616 21.250 1.00 97.12 106 ASP A O 1
ATOM 804 N N . THR A 1 107 ? -5.415 -9.565 20.822 1.00 96.69 107 THR A N 1
ATOM 805 C CA . THR A 1 107 ? -5.112 -9.976 19.449 1.00 96.69 107 THR A CA 1
ATOM 806 C C . THR A 1 107 ? -6.114 -9.350 18.495 1.00 96.69 107 THR A C 1
ATOM 808 O O . THR A 1 107 ? -7.319 -9.502 18.670 1.00 96.69 107 THR A O 1
ATOM 811 N N . LEU A 1 108 ? -5.611 -8.697 17.449 1.00 96.88 108 LEU A N 1
ATOM 812 C CA . LEU A 1 108 ? -6.450 -8.141 16.397 1.00 96.88 108 LEU A CA 1
ATOM 813 C C . LEU A 1 108 ? -6.710 -9.186 15.303 1.00 96.88 108 LEU A C 1
ATOM 815 O O . LEU A 1 108 ? -5.773 -9.675 14.669 1.00 96.88 108 LEU A O 1
ATOM 819 N N . GLU A 1 109 ? -7.980 -9.481 15.028 1.00 96.94 109 GLU A N 1
ATOM 820 C CA . GLU A 1 109 ? -8.389 -10.230 13.837 1.00 96.94 109 GLU A CA 1
ATOM 821 C C . GLU A 1 109 ? -8.707 -9.254 12.693 1.00 96.94 109 GLU A C 1
ATOM 823 O O . GLU A 1 109 ? -9.687 -8.516 12.744 1.00 96.94 109 GLU A O 1
ATOM 828 N N . VAL A 1 110 ? -7.909 -9.269 11.620 1.00 97.25 110 VAL A N 1
ATOM 829 C CA . VAL A 1 110 ? -8.153 -8.425 10.437 1.00 97.25 110 VAL A CA 1
ATOM 830 C C . VAL A 1 110 ? -8.594 -9.277 9.252 1.00 97.25 110 VAL A C 1
ATOM 832 O O . VAL A 1 110 ? -7.816 -10.056 8.702 1.00 97.25 110 VAL A O 1
ATOM 835 N N . ARG A 1 111 ? -9.838 -9.086 8.798 1.00 97.44 111 ARG A N 1
ATOM 836 C CA . ARG A 1 111 ? -10.373 -9.744 7.595 1.00 97.44 111 ARG A CA 1
ATOM 837 C C . ARG A 1 111 ? -10.266 -8.832 6.376 1.00 97.44 111 ARG A C 1
ATOM 839 O O . ARG A 1 111 ? -11.073 -7.920 6.194 1.00 97.44 111 ARG A O 1
ATOM 846 N N . VAL A 1 112 ? -9.315 -9.118 5.490 1.00 97.62 112 VAL A N 1
ATOM 847 C CA . VAL A 1 112 ? -9.187 -8.411 4.207 1.00 97.62 112 VAL A CA 1
ATOM 848 C C . VAL A 1 112 ? -10.275 -8.892 3.242 1.00 97.62 112 VAL A C 1
ATOM 850 O O . VAL A 1 112 ? -10.163 -9.951 2.632 1.00 97.62 112 VAL A O 1
ATOM 853 N N . LYS A 1 113 ? -11.351 -8.108 3.107 1.00 97.19 113 LYS A N 1
ATOM 854 C CA . LYS A 1 113 ? -12.520 -8.471 2.282 1.00 97.19 113 LYS A CA 1
ATOM 855 C C . LYS A 1 113 ? -12.260 -8.352 0.779 1.00 97.19 113 LYS A C 1
ATOM 857 O O . LYS A 1 113 ? -12.749 -9.164 -0.002 1.00 97.19 113 LYS A O 1
ATOM 862 N N . ARG A 1 114 ? -11.547 -7.304 0.357 1.00 97.00 114 ARG A N 1
ATOM 863 C CA . ARG A 1 114 ? -11.294 -6.999 -1.056 1.00 97.00 114 ARG A CA 1
ATOM 864 C C . ARG A 1 114 ? -10.066 -6.109 -1.193 1.00 97.00 114 ARG A C 1
ATOM 866 O O . ARG A 1 114 ? -9.933 -5.141 -0.455 1.00 97.00 114 ARG A O 1
ATOM 873 N N . ILE A 1 115 ? -9.235 -6.393 -2.192 1.00 97.69 115 ILE A N 1
ATOM 874 C CA . ILE A 1 115 ? -8.178 -5.492 -2.656 1.00 97.69 115 ILE A CA 1
ATOM 875 C C . ILE A 1 115 ? -8.446 -5.186 -4.126 1.00 97.69 115 ILE A C 1
ATOM 877 O O . ILE A 1 115 ? -8.700 -6.092 -4.920 1.00 97.69 115 ILE A O 1
ATOM 881 N N . VAL A 1 116 ? -8.408 -3.905 -4.487 1.00 96.62 116 VAL A N 1
ATOM 882 C CA . VAL A 1 116 ? -8.482 -3.456 -5.878 1.00 96.62 116 VAL A CA 1
ATOM 883 C C . VAL A 1 116 ? -7.124 -2.861 -6.239 1.00 96.62 116 VAL A C 1
ATOM 885 O O . VAL A 1 116 ? -6.794 -1.793 -5.730 1.00 96.62 116 VAL A O 1
ATOM 888 N N . PRO A 1 117 ? -6.331 -3.527 -7.094 1.00 96.25 117 PRO A N 1
ATOM 889 C CA . PRO A 1 117 ? -5.035 -3.006 -7.506 1.00 96.25 117 PRO A CA 1
ATOM 890 C C . PRO A 1 117 ? -5.121 -1.643 -8.205 1.00 96.25 117 PRO A C 1
ATOM 892 O O . PRO A 1 117 ? -6.163 -1.255 -8.756 1.00 96.25 117 PRO A O 1
ATOM 895 N N . GLY A 1 118 ? -3.989 -0.940 -8.225 1.00 93.06 118 GLY A N 1
ATOM 896 C CA . GLY A 1 118 ? -3.786 0.241 -9.061 1.00 93.06 118 GLY A CA 1
ATOM 897 C C . GLY A 1 118 ? -3.797 -0.087 -10.559 1.00 93.06 118 GLY A C 1
ATOM 898 O O . GLY A 1 118 ? -4.094 -1.207 -10.972 1.00 93.06 118 GLY A O 1
ATOM 899 N N . LYS A 1 119 ? -3.496 0.914 -11.389 1.00 91.38 119 LYS A N 1
ATOM 900 C CA . LYS A 1 119 ? -3.404 0.741 -12.852 1.00 91.38 119 LYS A CA 1
ATOM 901 C C . LYS A 1 119 ? -2.106 0.046 -13.278 1.00 91.38 119 LYS A C 1
ATOM 903 O O . LYS A 1 119 ? -2.088 -0.678 -14.267 1.00 91.38 119 LYS A O 1
ATOM 908 N N . TYR A 1 120 ? -1.039 0.266 -12.520 1.00 95.44 120 TYR A N 1
ATOM 909 C CA . TYR A 1 120 ? 0.282 -0.287 -12.775 1.00 95.44 120 TYR A CA 1
ATOM 910 C C . TYR A 1 120 ? 0.932 -0.748 -11.468 1.00 95.44 120 TYR A C 1
ATOM 912 O O . TYR A 1 120 ? 0.492 -0.401 -10.368 1.00 95.44 120 TYR A O 1
ATOM 920 N N . ALA A 1 121 ? 1.998 -1.519 -11.615 1.00 95.38 121 ALA A N 1
ATOM 921 C CA . ALA A 1 121 ? 2.959 -1.853 -10.581 1.00 95.38 121 ALA A CA 1
ATOM 922 C C . ALA A 1 121 ? 4.372 -1.747 -11.164 1.00 95.38 121 ALA A C 1
ATOM 924 O O . ALA A 1 121 ? 4.554 -1.621 -12.376 1.00 95.38 121 ALA A O 1
ATOM 925 N N . VAL A 1 122 ? 5.375 -1.828 -10.300 1.00 95.88 122 VAL A N 1
ATOM 926 C CA . VAL A 1 122 ? 6.770 -1.966 -10.711 1.00 95.88 122 VAL A CA 1
ATOM 927 C C . VAL A 1 122 ? 7.401 -3.126 -9.958 1.00 95.88 122 VAL A C 1
ATOM 929 O O . VAL A 1 122 ? 7.040 -3.410 -8.816 1.00 95.88 122 VAL A O 1
ATOM 932 N N . THR A 1 123 ? 8.338 -3.805 -10.605 1.00 95.38 123 THR A N 1
ATOM 933 C CA . THR A 1 123 ? 9.226 -4.772 -9.958 1.00 95.38 123 THR A CA 1
ATOM 934 C C . THR A 1 123 ? 10.657 -4.439 -10.322 1.00 95.38 123 THR A C 1
ATOM 936 O O . THR A 1 123 ? 10.919 -3.961 -11.425 1.00 95.38 123 THR A O 1
ATOM 939 N N . HIS A 1 124 ? 11.593 -4.703 -9.420 1.00 94.19 124 HIS A N 1
ATOM 940 C CA . HIS A 1 124 ? 12.995 -4.383 -9.644 1.00 94.19 124 HIS A CA 1
ATOM 941 C C . HIS A 1 124 ? 13.934 -5.459 -9.132 1.00 94.19 124 HIS A C 1
ATOM 943 O O . HIS A 1 124 ? 13.585 -6.267 -8.274 1.00 94.19 124 HIS A O 1
ATOM 949 N N . ILE A 1 125 ? 15.141 -5.435 -9.682 1.00 94.38 125 ILE A N 1
ATOM 950 C CA . ILE A 1 125 ? 16.262 -6.286 -9.303 1.00 94.38 125 ILE A CA 1
ATOM 951 C C . ILE A 1 125 ? 17.441 -5.359 -9.035 1.00 94.38 125 ILE A C 1
ATOM 953 O O . ILE A 1 125 ? 17.752 -4.507 -9.869 1.00 94.38 125 ILE A O 1
ATOM 957 N N . TYR A 1 126 ? 18.064 -5.497 -7.866 1.00 93.69 126 TYR A N 1
ATOM 958 C CA . TYR A 1 126 ? 19.290 -4.771 -7.541 1.00 93.69 126 TYR A CA 1
ATOM 959 C C . TYR A 1 126 ? 20.501 -5.450 -8.198 1.00 93.69 126 TYR A C 1
ATOM 961 O O . TYR A 1 126 ? 20.494 -6.673 -8.325 1.00 93.69 126 TYR A O 1
ATOM 969 N N . PRO A 1 127 ? 21.533 -4.686 -8.597 1.00 92.81 127 PRO A N 1
ATOM 970 C CA . PRO A 1 127 ? 22.759 -5.252 -9.143 1.00 92.81 127 PRO A CA 1
ATOM 971 C C . PRO A 1 127 ? 23.617 -5.926 -8.065 1.00 92.81 127 PRO A C 1
ATOM 973 O O . PRO A 1 127 ? 23.592 -5.522 -6.896 1.00 92.81 127 PRO A O 1
ATOM 976 N N . ASP A 1 128 ? 24.443 -6.882 -8.488 1.00 91.38 128 ASP A N 1
ATOM 977 C CA . ASP A 1 128 ? 25.262 -7.731 -7.613 1.00 91.38 128 ASP A CA 1
ATOM 978 C C . ASP A 1 128 ? 26.110 -6.964 -6.578 1.00 91.38 128 ASP A C 1
ATOM 980 O O . ASP A 1 128 ? 26.102 -7.347 -5.405 1.00 91.38 128 ASP A O 1
ATOM 984 N N . PRO A 1 129 ? 26.776 -5.832 -6.909 1.00 90.69 129 PRO A N 1
ATOM 985 C CA . PRO A 1 129 ? 27.588 -5.095 -5.937 1.00 90.69 129 PRO A CA 1
ATOM 986 C C . PRO A 1 129 ? 26.809 -4.561 -4.727 1.00 90.69 129 PRO A C 1
ATOM 988 O O . PRO A 1 129 ? 27.418 -4.203 -3.720 1.00 90.69 129 PRO A O 1
ATOM 991 N N . MET A 1 130 ? 25.476 -4.478 -4.805 1.00 90.56 130 MET A N 1
ATOM 992 C CA . MET A 1 130 ? 24.646 -4.076 -3.668 1.00 90.56 130 MET A CA 1
ATOM 993 C C . MET A 1 130 ? 24.382 -5.226 -2.689 1.00 90.56 130 MET A C 1
ATOM 995 O O . MET A 1 130 ? 24.050 -4.953 -1.537 1.00 90.56 130 MET A O 1
ATOM 999 N N . GLY A 1 131 ? 24.490 -6.487 -3.124 1.00 88.94 131 GLY A N 1
ATOM 1000 C CA . GLY A 1 131 ? 24.239 -7.660 -2.282 1.00 88.94 131 GLY A CA 1
ATOM 1001 C C . GLY A 1 131 ? 22.813 -7.744 -1.718 1.00 88.94 131 GLY A C 1
ATOM 1002 O O . GLY A 1 131 ? 22.610 -8.305 -0.643 1.00 88.94 131 GLY A O 1
ATOM 1003 N N . ILE A 1 132 ? 21.819 -7.149 -2.395 1.00 88.56 132 ILE A N 1
ATOM 1004 C CA . ILE A 1 132 ? 20.417 -7.114 -1.946 1.00 88.56 132 ILE A CA 1
ATOM 1005 C C . ILE A 1 132 ? 19.567 -8.049 -2.806 1.00 88.56 132 ILE A C 1
ATOM 1007 O O . ILE A 1 132 ? 19.467 -7.868 -4.015 1.00 88.56 132 ILE A O 1
ATOM 1011 N N . GLY A 1 133 ? 18.851 -8.968 -2.160 1.00 87.75 133 GLY A N 1
ATOM 1012 C CA . GLY A 1 133 ? 17.908 -9.880 -2.807 1.00 87.75 133 GLY A CA 1
ATOM 1013 C C . GLY A 1 133 ? 18.173 -11.332 -2.422 1.00 87.75 133 GLY A C 1
ATOM 1014 O O . GLY A 1 133 ? 19.146 -11.635 -1.741 1.00 87.75 133 GLY A O 1
ATOM 1015 N N . GLY A 1 134 ? 17.291 -12.239 -2.846 1.00 88.25 134 GLY A N 1
ATOM 1016 C CA . GLY A 1 134 ? 17.470 -13.682 -2.621 1.00 88.25 134 GLY A CA 1
ATOM 1017 C C . GLY A 1 134 ? 18.470 -14.345 -3.576 1.00 88.25 134 GLY A C 1
ATOM 1018 O O . GLY A 1 134 ? 18.840 -15.491 -3.358 1.00 88.25 134 GLY A O 1
ATOM 1019 N N . LEU A 1 135 ? 18.883 -13.631 -4.627 1.00 87.50 135 LEU A N 1
ATOM 1020 C CA . LEU A 1 135 ? 19.866 -14.049 -5.629 1.00 87.50 135 LEU A CA 1
ATOM 1021 C C . LEU A 1 135 ? 20.820 -12.870 -5.891 1.00 87.50 135 LEU A C 1
ATOM 1023 O O . LEU A 1 135 ? 20.666 -12.186 -6.900 1.00 87.50 135 LEU A O 1
ATOM 1027 N N . PRO A 1 136 ? 21.738 -12.567 -4.958 1.00 74.62 136 PRO A N 1
ATOM 1028 C CA . PRO A 1 136 ? 22.595 -11.380 -5.025 1.00 74.62 136 PRO A CA 1
ATOM 1029 C C . PRO A 1 136 ? 23.728 -11.469 -6.066 1.00 74.62 136 PRO A C 1
ATOM 1031 O O . PRO A 1 136 ? 24.544 -10.560 -6.126 1.00 74.62 136 PRO A O 1
ATOM 1034 N N . GLU A 1 137 ? 23.814 -12.560 -6.830 1.00 80.94 137 GLU A N 1
ATOM 1035 C CA . GLU A 1 137 ? 24.946 -12.899 -7.706 1.00 80.94 137 GLU A CA 1
ATOM 1036 C C . GLU A 1 137 ? 24.496 -13.366 -9.103 1.00 80.94 137 GLU A C 1
ATOM 1038 O O . GLU A 1 137 ? 24.826 -14.455 -9.561 1.00 80.94 137 GLU A O 1
ATOM 1043 N N . GLY A 1 138 ? 23.707 -12.556 -9.806 1.00 83.19 138 GLY A N 1
ATOM 1044 C CA . GLY A 1 138 ? 23.199 -12.918 -11.136 1.00 83.19 138 GLY A CA 1
ATOM 1045 C C . GLY A 1 138 ? 22.899 -11.758 -12.078 1.00 83.19 138 GLY A C 1
ATOM 1046 O O . GLY A 1 138 ? 22.409 -11.993 -13.185 1.00 83.19 138 GLY A O 1
ATOM 1047 N N . PHE A 1 139 ? 23.150 -10.518 -11.660 1.00 88.81 139 PHE A N 1
ATOM 1048 C CA . PHE A 1 139 ? 22.750 -9.317 -12.377 1.00 88.81 139 PHE A CA 1
ATOM 1049 C C . PHE A 1 139 ? 23.813 -8.218 -12.248 1.00 88.81 139 PHE A C 1
ATOM 1051 O O . PHE A 1 139 ? 23.855 -7.467 -11.276 1.00 88.81 139 PHE A O 1
ATOM 1058 N N . GLU A 1 140 ? 24.621 -8.042 -13.298 1.00 89.75 140 GLU A N 1
ATOM 1059 C CA . GLU A 1 140 ? 25.644 -6.982 -13.351 1.00 89.75 140 GLU A CA 1
ATOM 1060 C C . GLU A 1 140 ? 25.049 -5.566 -13.238 1.00 89.75 140 GLU A C 1
ATOM 1062 O O . GLU A 1 140 ? 25.687 -4.653 -12.714 1.00 89.75 140 GLU A O 1
ATOM 1067 N N . LYS A 1 141 ? 23.815 -5.377 -13.725 1.00 92.00 141 LYS A N 1
ATOM 1068 C CA . LYS A 1 141 ? 23.082 -4.107 -13.686 1.00 92.00 141 LYS A CA 1
ATOM 1069 C C . LYS A 1 141 ? 21.716 -4.267 -13.034 1.00 92.00 141 LYS A C 1
ATOM 1071 O O . LYS A 1 141 ? 21.114 -5.337 -13.087 1.00 92.00 141 LYS A O 1
ATOM 1076 N N . GLY A 1 142 ? 21.220 -3.177 -12.457 1.00 93.62 142 GLY A N 1
ATOM 1077 C CA . GLY A 1 142 ? 19.875 -3.130 -11.907 1.00 93.62 142 GLY A CA 1
ATOM 1078 C C . GLY A 1 142 ? 18.812 -3.049 -12.995 1.00 93.62 142 GLY A C 1
ATOM 1079 O O . GLY A 1 142 ? 19.058 -2.585 -14.111 1.00 93.62 142 GLY A O 1
ATOM 1080 N N . PHE A 1 143 ? 17.610 -3.499 -12.658 1.00 94.44 143 PHE A N 1
ATOM 1081 C CA . PHE A 1 143 ? 16.460 -3.464 -13.552 1.00 94.44 143 PHE A CA 1
ATOM 1082 C C . PHE A 1 143 ? 15.251 -2.927 -12.811 1.00 94.44 143 PHE A C 1
ATOM 1084 O O . PHE A 1 143 ? 14.982 -3.345 -11.689 1.00 94.44 143 PHE A O 1
ATOM 1091 N N . LEU A 1 144 ? 14.491 -2.060 -13.468 1.00 96.44 144 LEU A N 1
ATOM 1092 C CA . LEU A 1 144 ? 13.145 -1.674 -13.071 1.00 96.44 144 LEU A CA 1
ATOM 1093 C C . LEU A 1 144 ? 12.223 -2.042 -14.229 1.00 96.44 144 LEU A C 1
ATOM 1095 O O . LEU A 1 144 ? 12.497 -1.705 -15.380 1.00 96.44 144 LEU A O 1
ATOM 1099 N N . LYS A 1 145 ? 11.167 -2.792 -13.935 1.00 96.50 145 LYS A N 1
ATOM 1100 C CA . LYS A 1 145 ? 10.210 -3.266 -14.924 1.00 96.50 145 LYS A CA 1
ATOM 1101 C C . LYS A 1 145 ? 8.818 -2.745 -14.581 1.00 96.50 145 LYS A C 1
ATOM 1103 O O . LYS A 1 145 ? 8.289 -3.127 -13.530 1.00 96.50 145 LYS A O 1
ATOM 1108 N N . PRO A 1 146 ? 8.202 -1.939 -15.460 1.00 97.06 146 PRO A N 1
ATOM 1109 C CA . PRO A 1 146 ? 6.801 -1.594 -15.322 1.00 97.06 146 PRO A CA 1
ATOM 1110 C C . PRO A 1 146 ? 5.92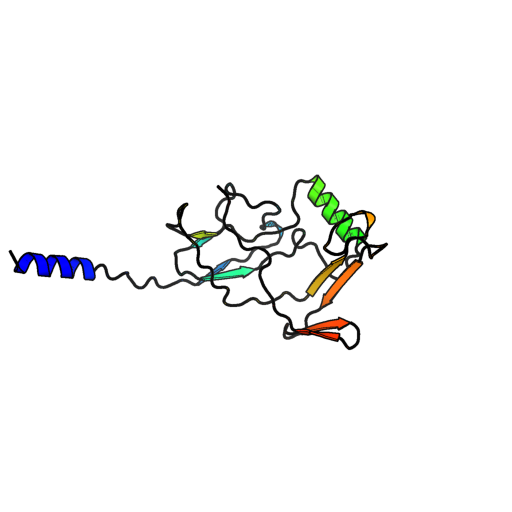7 -2.813 -15.608 1.00 97.06 146 PRO A C 1
ATOM 1112 O O . PRO A 1 146 ? 6.209 -3.617 -16.499 1.00 97.06 146 PRO A O 1
ATOM 1115 N N . LEU A 1 147 ? 4.852 -2.941 -14.842 1.00 97.06 147 LEU A N 1
ATOM 1116 C CA . LEU A 1 147 ? 3.839 -3.972 -14.993 1.00 97.06 147 LEU A CA 1
ATOM 1117 C C . LEU A 1 147 ? 2.487 -3.283 -15.134 1.00 97.06 147 LEU A C 1
ATOM 1119 O O . LEU A 1 147 ? 2.000 -2.657 -14.192 1.00 97.06 147 LEU A O 1
ATOM 1123 N N . PHE A 1 148 ? 1.873 -3.403 -16.304 1.00 97.00 148 PHE A N 1
ATOM 1124 C CA . PHE A 1 148 ? 0.546 -2.856 -16.558 1.00 97.00 148 PHE A CA 1
ATOM 1125 C C . PHE A 1 148 ? -0.497 -3.940 -16.329 1.00 97.00 148 PHE A C 1
ATOM 1127 O O . PHE A 1 148 ? -0.373 -5.058 -16.834 1.00 97.00 148 PHE A O 1
ATOM 1134 N N . LEU A 1 149 ? -1.510 -3.616 -15.531 1.00 96.69 149 LEU A N 1
ATOM 1135 C CA . LEU A 1 149 ? -2.618 -4.526 -15.303 1.00 96.69 149 LEU A CA 1
ATOM 1136 C C . LEU A 1 149 ? -3.601 -4.436 -16.473 1.00 96.69 149 LEU A C 1
ATOM 1138 O O . LEU A 1 149 ? -3.793 -3.363 -17.048 1.00 96.69 149 LEU A O 1
ATOM 1142 N N . SER A 1 150 ? -4.257 -5.553 -16.790 1.00 96.56 150 SER A N 1
ATOM 1143 C CA . SER A 1 150 ? -5.405 -5.569 -17.699 1.00 96.56 150 SER A CA 1
ATOM 1144 C C . SER A 1 150 ? -6.497 -4.608 -17.221 1.00 96.56 150 SER A C 1
ATOM 1146 O O . SER A 1 150 ? -6.567 -4.256 -16.042 1.00 96.56 150 SER A O 1
ATOM 1148 N N . GLU A 1 151 ? -7.392 -4.206 -18.122 1.00 95.44 151 GLU A N 1
ATOM 1149 C CA . GLU A 1 151 ? -8.484 -3.276 -17.805 1.00 95.44 151 GLU A CA 1
ATOM 1150 C C . GLU A 1 151 ? -9.361 -3.776 -16.638 1.00 95.44 151 GLU A C 1
ATOM 1152 O O . GLU A 1 151 ? -9.742 -3.007 -15.755 1.00 95.44 151 GLU A O 1
ATOM 1157 N N . ASP A 1 152 ? -9.593 -5.091 -16.565 1.00 95.75 152 ASP A N 1
ATOM 1158 C CA . ASP A 1 152 ? -10.316 -5.747 -15.469 1.00 95.75 152 ASP A CA 1
ATOM 1159 C C . ASP A 1 152 ? -9.462 -6.029 -14.215 1.00 95.75 152 ASP A C 1
ATOM 1161 O O . ASP A 1 152 ? -9.974 -6.533 -13.212 1.00 95.75 152 ASP A O 1
ATOM 1165 N N . LYS A 1 153 ? -8.167 -5.695 -14.267 1.00 96.62 153 LYS A N 1
ATOM 1166 C CA . LYS A 1 153 ? -7.150 -5.851 -13.217 1.00 96.62 153 LYS A CA 1
ATOM 1167 C C . LYS A 1 153 ? -6.899 -7.287 -12.759 1.00 96.62 153 LYS A C 1
ATOM 1169 O O . LYS A 1 153 ? -6.378 -7.495 -11.662 1.00 96.62 153 LYS A O 1
ATOM 1174 N N . LYS A 1 154 ? -7.259 -8.284 -13.572 1.00 96.44 154 LYS A N 1
ATOM 1175 C CA . LYS A 1 154 ? -7.078 -9.705 -13.234 1.00 96.44 154 LYS A CA 1
ATOM 1176 C C . LYS A 1 154 ? -5.790 -10.303 -13.770 1.00 96.44 154 LYS A C 1
ATOM 1178 O O . LYS A 1 154 ? -5.375 -11.348 -13.279 1.00 96.44 154 LYS A O 1
ATOM 1183 N N . THR A 1 155 ? -5.154 -9.671 -14.752 1.00 97.69 155 THR A N 1
ATOM 1184 C CA . THR A 1 155 ? -3.950 -10.213 -15.389 1.00 97.69 155 THR A CA 1
ATOM 1185 C C . THR A 1 155 ? -2.883 -9.152 -15.629 1.00 97.69 155 THR A C 1
ATOM 1187 O O . THR A 1 155 ? -3.177 -7.959 -15.658 1.00 97.69 155 THR A O 1
ATOM 1190 N N . ILE A 1 156 ? -1.637 -9.601 -15.777 1.00 98.06 156 ILE A N 1
ATOM 1191 C CA . ILE A 1 156 ? -0.483 -8.800 -16.206 1.00 98.06 156 ILE A CA 1
ATOM 1192 C C . ILE A 1 156 ? 0.226 -9.588 -17.309 1.00 98.06 156 ILE A C 1
ATOM 1194 O O . ILE A 1 156 ? 0.589 -10.746 -17.092 1.00 98.06 156 ILE A O 1
ATOM 1198 N N . GLU A 1 157 ? 0.462 -8.983 -18.473 1.00 97.00 157 GLU A N 1
ATOM 1199 C CA . GLU A 1 157 ? 1.404 -9.542 -19.448 1.00 97.00 157 GLU A CA 1
ATOM 1200 C C . GLU A 1 157 ? 2.830 -9.239 -18.976 1.00 97.00 157 GLU A C 1
ATOM 1202 O O . GLU A 1 157 ? 3.285 -8.097 -18.980 1.00 97.00 157 GLU A O 1
ATOM 1207 N N . TYR A 1 158 ? 3.525 -10.264 -18.489 1.00 96.75 158 TYR A N 1
ATOM 1208 C CA . TYR A 1 158 ? 4.853 -10.108 -17.909 1.00 96.75 158 TYR A CA 1
ATOM 1209 C C . TYR A 1 158 ? 5.947 -10.128 -18.978 1.00 96.75 158 TYR A C 1
ATOM 1211 O O . TYR A 1 158 ? 6.931 -9.404 -18.871 1.00 96.75 158 TYR A O 1
ATOM 1219 N N . ALA A 1 159 ? 5.806 -10.951 -20.010 1.00 96.56 159 ALA A N 1
ATOM 1220 C CA . ALA A 1 159 ? 6.717 -11.043 -21.151 1.00 96.56 159 ALA A CA 1
ATOM 1221 C C . ALA A 1 159 ? 5.926 -11.531 -22.377 1.00 96.56 159 ALA A C 1
ATOM 1223 O O . ALA A 1 159 ? 4.812 -12.020 -22.183 1.00 96.56 159 ALA A O 1
ATOM 1224 N N . PRO A 1 160 ? 6.465 -11.451 -23.609 1.00 96.50 160 PRO A N 1
ATOM 1225 C CA . PRO A 1 160 ? 5.763 -11.940 -24.794 1.00 96.50 160 PRO A CA 1
ATOM 1226 C C . PRO A 1 160 ? 5.272 -13.382 -24.611 1.00 96.50 160 PRO A C 1
ATOM 1228 O O . PRO A 1 160 ? 6.070 -14.298 -24.410 1.00 96.50 160 PRO A O 1
ATOM 1231 N N . GLY A 1 161 ? 3.950 -13.568 -24.636 1.00 96.69 161 GLY A N 1
ATOM 1232 C CA . GLY A 1 161 ? 3.308 -14.874 -24.437 1.00 96.69 161 GLY A CA 1
ATOM 1233 C C . GLY A 1 161 ? 3.264 -15.381 -22.986 1.00 96.69 161 GLY A C 1
ATOM 1234 O O . GLY A 1 161 ? 2.859 -16.519 -22.759 1.00 96.69 161 GLY A O 1
ATOM 1235 N N . VAL A 1 162 ? 3.653 -14.566 -22.000 1.00 98.12 162 VAL A N 1
ATOM 1236 C CA . VAL A 1 162 ? 3.641 -14.909 -20.569 1.00 98.12 162 VAL A CA 1
ATOM 1237 C C . VAL A 1 162 ? 2.689 -13.982 -19.819 1.00 98.12 162 VAL A C 1
ATOM 1239 O O . VAL A 1 162 ? 3.002 -12.819 -19.560 1.00 98.12 162 VAL A O 1
ATOM 1242 N N . THR A 1 163 ? 1.546 -14.522 -19.400 1.00 98.25 163 THR A N 1
ATOM 1243 C CA . THR A 1 163 ? 0.522 -13.793 -18.641 1.00 98.25 163 THR A CA 1
ATOM 1244 C C . THR A 1 163 ? 0.412 -14.328 -17.218 1.00 98.25 163 THR A C 1
ATOM 1246 O O . THR A 1 163 ? 0.241 -15.527 -17.000 1.00 98.25 163 THR A O 1
ATOM 1249 N N . LEU A 1 164 ? 0.471 -13.429 -16.239 1.00 97.88 164 LEU A N 1
ATOM 1250 C CA . LEU A 1 164 ? 0.324 -13.737 -14.820 1.00 97.88 164 LEU A CA 1
ATOM 1251 C C . LEU A 1 164 ? -1.085 -13.388 -14.338 1.00 97.88 164 LEU A C 1
ATOM 1253 O O . LEU A 1 164 ? -1.642 -12.360 -14.721 1.00 97.88 164 LEU A O 1
ATOM 1257 N N . GLN A 1 165 ? -1.642 -14.224 -13.461 1.00 98.06 165 GLN A N 1
ATOM 1258 C CA . GLN A 1 165 ? -2.889 -13.932 -12.750 1.00 98.06 165 GLN A CA 1
ATOM 1259 C C . GLN A 1 165 ? -2.605 -13.027 -11.550 1.00 98.06 165 GLN A C 1
ATOM 1261 O O . GLN A 1 165 ? -1.726 -13.315 -10.736 1.00 98.06 165 GLN A O 1
ATOM 1266 N N . VAL A 1 166 ? -3.374 -11.953 -11.414 1.00 97.69 166 VAL A N 1
ATOM 1267 C CA . VAL A 1 166 ? -3.225 -10.982 -10.331 1.00 97.69 166 VAL A CA 1
ATOM 1268 C C . VAL A 1 166 ? -3.851 -11.545 -9.058 1.00 97.69 166 VAL A C 1
ATOM 1270 O O . VAL A 1 166 ? -5.053 -11.794 -8.983 1.00 97.69 166 VAL A O 1
ATOM 1273 N N . ARG A 1 167 ? -3.015 -11.745 -8.036 1.00 96.62 167 ARG A N 1
ATOM 1274 C CA . ARG A 1 167 ? -3.416 -12.174 -6.690 1.00 96.62 167 ARG A CA 1
ATOM 1275 C C . ARG A 1 167 ? -2.874 -11.174 -5.669 1.00 96.62 167 ARG A C 1
ATOM 1277 O O . ARG A 1 167 ? -1.782 -11.379 -5.143 1.00 96.62 167 ARG A O 1
ATOM 1284 N N . PRO A 1 168 ? -3.576 -10.052 -5.449 1.00 96.00 168 PRO A N 1
ATOM 1285 C CA . PRO A 1 168 ? -3.063 -8.988 -4.608 1.00 96.00 168 PRO A CA 1
ATOM 1286 C C . PRO A 1 168 ? -3.142 -9.388 -3.135 1.00 96.00 168 PRO A C 1
ATOM 1288 O O . PRO A 1 168 ? -4.096 -10.032 -2.702 1.00 96.00 168 PRO A O 1
ATOM 1291 N N . PHE A 1 169 ? -2.153 -8.954 -2.367 1.00 95.88 169 PHE A N 1
ATOM 1292 C CA . PHE A 1 169 ? -2.120 -9.065 -0.915 1.00 95.88 169 PHE A CA 1
ATOM 1293 C C . PHE A 1 169 ? -1.409 -7.837 -0.338 1.00 95.88 169 PHE A C 1
ATOM 1295 O O . PHE A 1 169 ? -0.696 -7.130 -1.053 1.00 95.88 169 PHE A O 1
ATOM 1302 N N . LEU A 1 170 ? -1.619 -7.567 0.948 1.00 94.75 170 LEU A N 1
ATOM 1303 C CA . LEU A 1 170 ? -0.924 -6.494 1.654 1.00 94.75 170 LEU A CA 1
ATOM 1304 C C . LEU A 1 170 ? 0.406 -7.036 2.179 1.00 94.75 170 LEU A C 1
ATOM 1306 O O . LEU A 1 170 ? 0.418 -7.914 3.037 1.00 94.75 170 LEU A O 1
ATOM 1310 N N . GLY A 1 171 ? 1.518 -6.529 1.643 1.00 93.06 171 GLY A N 1
ATOM 1311 C CA . GLY A 1 171 ? 2.860 -6.972 2.038 1.00 93.06 171 GLY A CA 1
ATOM 1312 C C . GLY A 1 171 ? 3.204 -6.647 3.493 1.00 93.06 171 GLY A C 1
ATOM 1313 O O . GLY A 1 171 ? 3.876 -7.438 4.149 1.00 93.06 171 GLY A O 1
ATOM 1314 N N . THR A 1 172 ? 2.692 -5.526 4.009 1.00 93.75 172 THR A N 1
ATOM 1315 C CA . THR A 1 172 ? 2.860 -5.133 5.410 1.00 93.75 172 THR A CA 1
ATOM 1316 C C . THR A 1 172 ? 1.510 -4.803 6.026 1.00 93.75 172 THR A C 1
ATOM 1318 O O . THR A 1 172 ? 0.800 -3.912 5.564 1.00 93.75 172 THR A O 1
ATOM 1321 N N . MET A 1 173 ? 1.183 -5.516 7.097 1.00 95.31 173 MET A N 1
ATOM 1322 C CA . MET A 1 173 ? 0.073 -5.241 8.002 1.00 95.31 173 MET A CA 1
ATOM 1323 C C . MET A 1 173 ? 0.615 -5.414 9.412 1.00 95.31 173 MET A C 1
ATOM 1325 O O . MET A 1 173 ? 1.178 -6.463 9.723 1.00 95.31 173 MET A O 1
ATOM 1329 N N . ALA A 1 174 ? 0.501 -4.387 10.246 1.00 95.12 174 ALA A N 1
ATOM 1330 C CA . ALA A 1 174 ? 1.084 -4.416 11.575 1.00 95.12 174 ALA A CA 1
ATOM 1331 C C . ALA A 1 174 ? 0.345 -3.486 12.534 1.00 95.12 174 ALA A C 1
ATOM 1333 O O . ALA A 1 174 ? -0.328 -2.544 12.116 1.00 95.12 174 ALA A O 1
ATOM 1334 N N . VAL A 1 175 ? 0.524 -3.758 13.822 1.00 96.12 175 VAL A N 1
ATOM 1335 C CA . VAL A 1 175 ? 0.170 -2.852 14.915 1.00 96.12 175 VAL A CA 1
ATOM 1336 C C . VAL A 1 175 ? 1.401 -2.049 15.330 1.00 96.12 175 VAL A C 1
ATOM 1338 O O . VAL A 1 175 ? 2.534 -2.434 15.025 1.00 96.12 175 VAL A O 1
ATOM 1341 N N . ALA A 1 176 ? 1.186 -0.927 16.012 1.00 94.81 176 ALA A N 1
ATOM 1342 C CA . ALA A 1 176 ? 2.286 -0.155 16.570 1.00 94.81 176 ALA A CA 1
ATOM 1343 C C . ALA A 1 176 ? 3.102 -1.004 17.572 1.00 94.81 176 ALA A C 1
ATOM 1345 O O . ALA A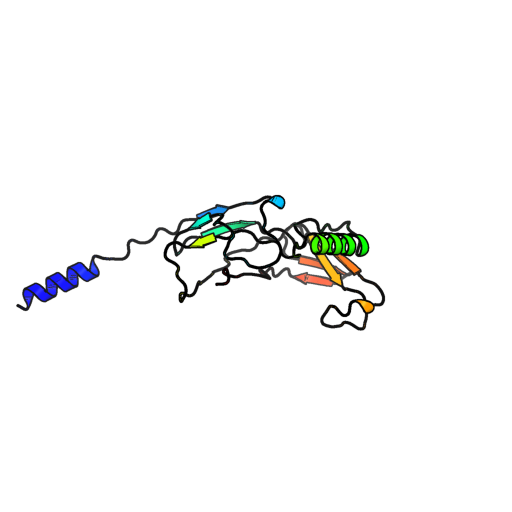 1 176 ? 2.516 -1.800 18.314 1.00 94.81 176 ALA A O 1
ATOM 1346 N N . PRO A 1 177 ? 4.442 -0.863 17.600 1.00 93.75 177 PRO A N 1
ATOM 1347 C CA . PRO A 1 177 ? 5.265 -1.475 18.639 1.00 93.75 177 PRO A CA 1
ATOM 1348 C C . PRO A 1 177 ? 4.977 -0.845 20.013 1.00 93.75 177 PRO A C 1
ATOM 1350 O O . PRO A 1 177 ? 4.280 0.162 20.106 1.00 93.75 177 PRO A O 1
ATOM 1353 N N . ARG A 1 178 ? 5.514 -1.449 21.077 1.00 83.81 178 ARG A N 1
ATOM 1354 C CA . ARG A 1 178 ? 5.500 -0.846 22.419 1.00 83.81 178 ARG A CA 1
ATOM 1355 C C . ARG A 1 178 ? 6.507 0.289 22.541 1.00 83.81 178 ARG A C 1
ATOM 1357 O O . ARG A 1 178 ? 7.552 0.206 21.857 1.00 83.81 178 ARG A O 1
#

Sequence (178 aa):
MLFILCTALLIAVVLAAKPCEAKTHSFFIEKEQAYNGMLRADIPPALVIEDGDSVVFNTVMLMGGELSPEMTFDEMLILRGEMKEKGIGVYAFTGPFLINGAEPGDTLEVRVKRIVPGKYAVTHIYPDPMGIGGLPEGFEKGFLKPLFLSEDKKTIEYAPGVTLQVRPFLGTMAVAPR

pLDDT: mean 90.1, std 14.21, range [47.66, 98.5]

Radius of gyration: 23.21 Å; chains: 1; bounding box: 64×33×73 Å